Protein AF-A0A0W7TJP9-F1 (afdb_monomer_lite)

Radius of gyration: 12.45 Å; chains: 1; bounding box: 28×32×28 Å

Sequence (101 aa):
MVRFYKCSSCANTFISDEWHSYCPHCGAHGWSTDKVFFFKCSGCGRIFMGDDVDQTCPFCGGSGWKAEDFAFFRCGRCGKYFVGDGLNEKCSFCGGSGWRQ

Secondary structure (DSSP, 8-state):
-EEEEEETTT--EEEEETT--B-TTT--BEEE-S--EEEEETTT--EEEE-SS--B-TTTS-BEEE-SS-EEEEETTT--EEEE-SS--B-TTT--BEEE-

Foldseek 3Di:
DKFWWQFPPPRFIFIDDPVDQADPPPRGGTDTDPQWFWWQFPPPRWIGIDHPVDQQDPPPRGGTDTDPQKFWWQFPPPRGIDMGNVVDQQDPPPRGGTDTD

Structure (mmCIF, N/CA/C/O backbone):
data_AF-A0A0W7TJP9-F1
#
_entry.id   AF-A0A0W7TJP9-F1
#
loop_
_atom_site.group_PDB
_atom_site.id
_atom_site.type_symbol
_atom_site.label_atom_id
_atom_site.label_alt_id
_atom_site.label_comp_id
_atom_site.label_asym_id
_atom_site.label_entity_id
_atom_site.label_seq_id
_atom_site.pdbx_PDB_ins_code
_atom_site.Cartn_x
_atom_site.Cartn_y
_atom_site.Cartn_z
_atom_site.occupancy
_atom_site.B_iso_or_equiv
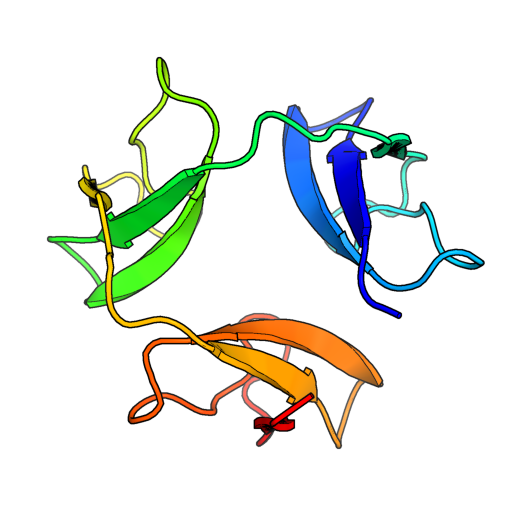_atom_site.auth_seq_id
_atom_site.auth_comp_id
_atom_site.auth_asym_id
_atom_site.auth_atom_id
_atom_site.pdbx_PDB_model_num
ATOM 1 N N . MET A 1 1 ? 0.649 -16.228 4.970 1.00 71.19 1 MET A N 1
ATOM 2 C CA . MET A 1 1 ? 1.521 -15.250 5.652 1.00 71.19 1 MET A CA 1
ATOM 3 C C . MET A 1 1 ? 1.729 -14.079 4.708 1.00 71.19 1 MET A C 1
ATOM 5 O O . MET A 1 1 ? 1.999 -14.329 3.538 1.00 71.19 1 MET A O 1
ATOM 9 N N . VAL A 1 2 ? 1.524 -12.841 5.164 1.00 84.88 2 VAL A N 1
ATOM 10 C CA . VAL A 1 2 ? 1.754 -11.657 4.321 1.00 84.88 2 VAL A CA 1
ATOM 11 C C . VAL A 1 2 ? 3.247 -11.351 4.219 1.00 84.88 2 VAL A C 1
ATOM 13 O O . VAL A 1 2 ? 3.997 -11.585 5.165 1.00 84.88 2 VAL A O 1
ATOM 16 N N . ARG A 1 3 ? 3.671 -10.843 3.064 1.00 90.50 3 ARG A N 1
ATOM 17 C CA . ARG A 1 3 ? 5.029 -10.376 2.782 1.00 90.50 3 ARG A CA 1
ATOM 18 C C . ARG A 1 3 ? 4.987 -9.016 2.106 1.00 90.50 3 ARG A C 1
ATOM 20 O O . ARG A 1 3 ? 3.977 -8.638 1.507 1.00 90.50 3 ARG A O 1
ATOM 27 N N . PHE A 1 4 ? 6.104 -8.303 2.175 1.00 91.75 4 PHE A N 1
ATOM 28 C CA . PHE A 1 4 ? 6.248 -7.000 1.546 1.00 91.75 4 PHE A CA 1
ATOM 29 C C . PHE A 1 4 ? 7.257 -7.034 0.411 1.00 91.75 4 PHE A C 1
ATOM 31 O O . PHE A 1 4 ? 8.276 -7.723 0.465 1.00 91.75 4 PHE A O 1
ATOM 38 N N . TYR A 1 5 ? 6.959 -6.252 -0.618 1.00 92.06 5 TYR A N 1
ATOM 39 C CA . TYR A 1 5 ? 7.719 -6.217 -1.852 1.00 92.06 5 TYR A CA 1
ATOM 40 C C . TYR A 1 5 ? 7.920 -4.775 -2.308 1.00 92.06 5 TYR A C 1
ATOM 42 O O . TYR A 1 5 ? 7.012 -3.951 -2.197 1.00 92.06 5 TYR A O 1
ATOM 50 N N . LYS A 1 6 ? 9.088 -4.472 -2.877 1.00 90.94 6 LYS A N 1
ATOM 51 C CA . LYS A 1 6 ? 9.343 -3.223 -3.609 1.00 90.94 6 LYS A CA 1
ATOM 52 C C . LYS A 1 6 ? 9.229 -3.511 -5.103 1.00 90.94 6 LYS A C 1
ATOM 54 O O . LYS A 1 6 ? 9.912 -4.398 -5.617 1.00 90.94 6 LYS A O 1
ATOM 59 N N . CYS A 1 7 ? 8.353 -2.796 -5.805 1.00 91.12 7 CYS A N 1
ATOM 60 C CA . CYS A 1 7 ? 8.176 -2.973 -7.244 1.00 91.12 7 CYS A CA 1
ATOM 61 C C . CYS A 1 7 ? 9.418 -2.511 -8.020 1.00 91.12 7 CYS A C 1
ATOM 63 O O . CYS A 1 7 ? 9.908 -1.407 -7.793 1.00 91.12 7 CYS A O 1
ATOM 65 N N . SER A 1 8 ? 9.877 -3.314 -8.984 1.00 90.50 8 SER A N 1
ATOM 66 C CA . SER A 1 8 ? 11.022 -2.975 -9.841 1.00 90.50 8 SER A CA 1
ATOM 67 C C . SER A 1 8 ? 10.758 -1.831 -10.823 1.00 90.50 8 SER A C 1
ATOM 69 O O . SER A 1 8 ? 11.698 -1.177 -11.260 1.00 90.50 8 SER A O 1
ATOM 71 N N . SER A 1 9 ? 9.492 -1.597 -11.180 1.00 92.06 9 SER A N 1
ATOM 72 C CA . SER A 1 9 ? 9.115 -0.651 -12.234 1.00 92.06 9 SER A CA 1
ATOM 73 C C . SER A 1 9 ? 8.635 0.692 -11.687 1.00 92.06 9 SER A C 1
ATOM 75 O O . SER A 1 9 ? 9.069 1.729 -12.173 1.00 92.06 9 SER A O 1
ATOM 77 N N . CYS A 1 10 ? 7.765 0.694 -10.671 1.00 87.56 10 CYS A N 1
ATOM 78 C CA . CYS A 1 10 ? 7.203 1.930 -10.113 1.00 87.56 10 CYS A CA 1
ATOM 79 C C . CYS A 1 10 ? 7.748 2.290 -8.729 1.00 87.56 10 CYS A C 1
ATOM 81 O O . CYS A 1 10 ? 7.266 3.244 -8.130 1.00 87.56 10 CYS A O 1
ATOM 83 N N . ALA A 1 11 ? 8.691 1.506 -8.192 1.00 85.88 11 ALA A N 1
ATOM 84 C CA . ALA A 1 11 ? 9.267 1.683 -6.858 1.00 85.88 11 ALA A CA 1
ATOM 85 C C . ALA A 1 11 ? 8.250 1.716 -5.695 1.00 85.88 11 ALA A C 1
ATOM 87 O O . ALA A 1 11 ? 8.638 1.935 -4.552 1.00 85.88 11 ALA A O 1
ATOM 88 N N . ASN A 1 12 ? 6.966 1.434 -5.926 1.00 85.00 12 ASN A N 1
ATOM 89 C CA . ASN A 1 12 ? 5.994 1.351 -4.843 1.00 85.00 12 ASN A CA 1
ATOM 90 C C . ASN A 1 12 ? 6.250 0.115 -3.983 1.00 85.00 12 ASN A C 1
ATOM 92 O O . ASN A 1 12 ? 6.468 -0.989 -4.497 1.00 85.00 12 ASN A O 1
ATOM 96 N N . THR A 1 13 ? 6.173 0.307 -2.671 1.00 89.88 13 THR A N 1
ATOM 97 C CA . THR A 1 13 ? 6.133 -0.787 -1.705 1.00 89.88 13 THR A CA 1
ATOM 98 C C . THR A 1 13 ? 4.704 -1.312 -1.617 1.00 89.88 13 THR A C 1
ATOM 100 O O . THR A 1 13 ? 3.753 -0.538 -1.499 1.00 89.88 13 THR A O 1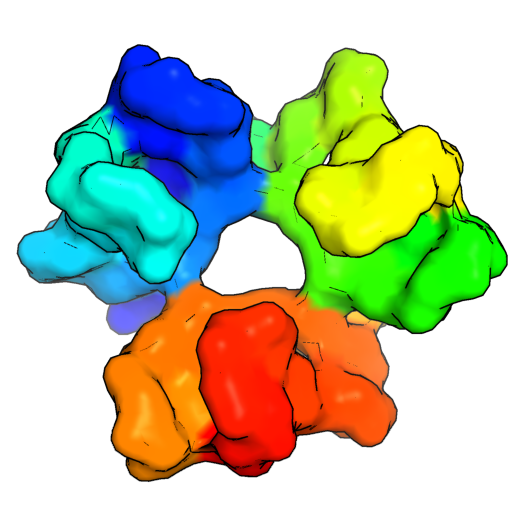
ATOM 103 N N . PHE A 1 14 ? 4.534 -2.627 -1.690 1.00 89.44 14 PHE A N 1
ATOM 104 C CA . PHE A 1 14 ? 3.226 -3.268 -1.632 1.00 89.44 14 PHE A CA 1
ATOM 105 C C . PHE A 1 14 ? 3.258 -4.545 -0.798 1.00 89.44 14 PHE A C 1
ATOM 107 O O . PHE A 1 14 ? 4.304 -5.160 -0.597 1.00 89.44 14 PHE A O 1
ATOM 114 N N . ILE A 1 15 ? 2.079 -4.938 -0.325 1.00 90.44 15 ILE A N 1
ATOM 115 C CA . ILE A 1 15 ? 1.852 -6.157 0.442 1.00 90.44 15 ILE A CA 1
ATOM 116 C C . ILE A 1 15 ? 1.237 -7.224 -0.462 1.00 90.44 15 ILE A C 1
ATOM 118 O O . ILE A 1 15 ? 0.379 -6.921 -1.295 1.00 90.44 15 ILE A O 1
ATOM 122 N N . SER A 1 16 ? 1.673 -8.467 -0.297 1.00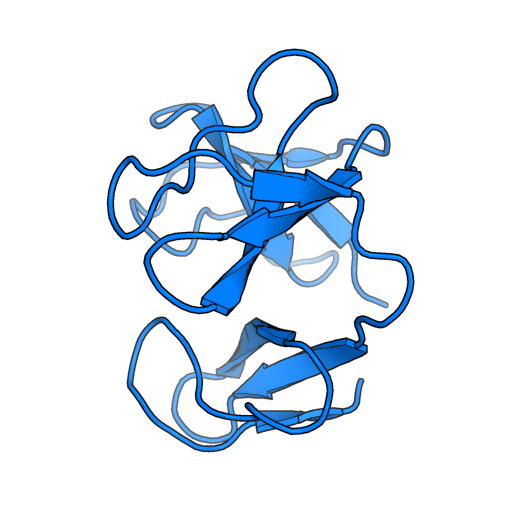 89.94 16 SER A N 1
ATOM 123 C CA . SER A 1 16 ? 1.105 -9.626 -0.984 1.00 89.94 16 SER A CA 1
ATOM 124 C C . SER A 1 16 ? 1.332 -10.907 -0.177 1.00 89.94 16 SER A C 1
ATOM 126 O O . SER A 1 16 ? 1.819 -10.859 0.954 1.00 89.94 16 SER A O 1
ATOM 128 N N . ASP A 1 17 ? 0.968 -12.053 -0.739 1.00 87.56 17 ASP A N 1
ATOM 129 C CA . ASP A 1 17 ? 1.379 -13.361 -0.230 1.00 87.56 17 ASP A CA 1
ATOM 130 C C . ASP A 1 17 ? 2.720 -13.810 -0.840 1.00 87.56 17 ASP A C 1
ATOM 132 O O . ASP A 1 17 ? 3.262 -13.171 -1.742 1.00 87.56 17 ASP A O 1
ATOM 136 N N . GLU A 1 18 ? 3.265 -14.912 -0.324 1.00 81.31 18 GLU A N 1
ATOM 137 C CA . GLU A 1 18 ? 4.566 -15.451 -0.739 1.00 81.31 18 GLU A CA 1
ATOM 138 C C . GLU A 1 18 ? 4.620 -15.956 -2.191 1.00 81.31 18 GLU A C 1
ATOM 140 O O . GLU A 1 18 ? 5.711 -16.090 -2.742 1.00 81.31 18 GLU A O 1
ATOM 145 N N . TRP A 1 19 ? 3.465 -16.209 -2.810 1.00 81.00 19 TRP A N 1
ATOM 146 C CA . TRP A 1 19 ? 3.345 -16.765 -4.159 1.00 81.00 19 TRP A CA 1
ATOM 147 C C . TRP A 1 19 ? 3.137 -15.674 -5.218 1.00 81.00 19 TRP A C 1
ATOM 149 O O . TRP A 1 19 ? 3.435 -15.887 -6.392 1.00 81.00 19 TRP A O 1
ATOM 159 N N . HIS A 1 20 ? 2.665 -14.491 -4.817 1.00 82.81 20 HIS A N 1
ATOM 160 C CA . HIS A 1 20 ? 2.297 -13.405 -5.721 1.00 82.81 20 HIS A CA 1
ATOM 161 C C . HIS A 1 20 ? 3.150 -12.151 -5.496 1.00 82.81 20 HIS A C 1
ATOM 163 O O . HIS A 1 20 ? 2.673 -11.129 -5.004 1.00 82.81 20 HIS A O 1
ATOM 169 N N . SER A 1 21 ? 4.401 -12.177 -5.951 1.00 87.81 21 SER A N 1
ATOM 170 C CA . SER A 1 21 ? 5.327 -11.033 -5.923 1.00 87.81 21 SER A CA 1
ATOM 171 C C . SER A 1 21 ? 5.063 -9.979 -7.014 1.00 87.81 21 SER A C 1
ATOM 173 O O . SER A 1 21 ? 5.919 -9.138 -7.275 1.00 87.81 21 SER A O 1
ATOM 175 N N . TYR A 1 22 ? 3.905 -9.984 -7.679 1.00 90.69 22 TYR A N 1
ATOM 176 C CA . TYR A 1 22 ? 3.589 -9.031 -8.749 1.00 90.69 22 TYR A CA 1
ATOM 177 C C . TYR A 1 22 ? 2.893 -7.782 -8.208 1.00 90.69 22 TYR A C 1
ATOM 179 O O . TYR A 1 22 ? 1.918 -7.858 -7.459 1.00 90.69 22 TYR A O 1
ATOM 187 N N . CYS A 1 23 ? 3.377 -6.612 -8.621 1.00 89.94 23 CYS A N 1
ATOM 188 C CA . CYS A 1 23 ? 2.879 -5.331 -8.152 1.00 89.94 23 CYS A CA 1
ATOM 189 C C . CYS A 1 23 ? 1.400 -5.152 -8.523 1.00 89.94 23 CYS A C 1
ATOM 191 O O . CYS A 1 23 ? 1.052 -5.181 -9.707 1.00 89.94 23 CYS A O 1
ATOM 193 N N . PRO A 1 24 ? 0.512 -4.871 -7.554 1.00 86.25 24 PRO A N 1
ATOM 194 C CA . PRO A 1 24 ? -0.913 -4.737 -7.819 1.00 86.25 24 PRO A CA 1
ATOM 195 C C . PRO A 1 24 ? -1.278 -3.494 -8.641 1.00 86.25 24 PRO A C 1
ATOM 197 O O . PRO A 1 24 ? -2.425 -3.433 -9.085 1.00 86.25 24 PRO A O 1
ATOM 200 N N . HIS A 1 25 ? -0.348 -2.545 -8.816 1.00 83.38 25 HIS A N 1
ATOM 201 C CA . HIS A 1 25 ? -0.539 -1.304 -9.571 1.00 83.38 25 HIS A CA 1
ATOM 202 C C . HIS A 1 25 ? -0.146 -1.424 -11.047 1.00 83.38 25 HIS A C 1
ATOM 204 O O . HIS A 1 25 ? -0.888 -0.953 -11.900 1.00 83.38 25 HIS A O 1
ATOM 210 N N . CYS A 1 26 ? 1.007 -2.028 -11.352 1.00 89.19 26 CYS A N 1
ATOM 211 C CA . CYS A 1 26 ? 1.545 -2.081 -12.719 1.00 89.19 26 CYS A CA 1
ATOM 212 C C . CYS A 1 26 ? 1.827 -3.499 -13.238 1.00 89.19 26 CYS A C 1
ATOM 214 O O . CYS A 1 26 ? 2.234 -3.652 -14.383 1.00 89.19 26 CYS A O 1
ATOM 216 N N . GLY A 1 27 ? 1.650 -4.537 -12.416 1.00 89.56 27 GLY A N 1
ATOM 217 C CA . GLY A 1 27 ? 1.892 -5.931 -12.797 1.00 89.56 27 GLY A CA 1
ATOM 218 C C . GLY A 1 27 ? 3.366 -6.341 -12.876 1.00 89.56 27 GLY A C 1
ATOM 219 O O . GLY A 1 27 ? 3.646 -7.517 -13.077 1.00 89.56 27 GLY A O 1
ATOM 220 N N . ALA A 1 28 ? 4.318 -5.420 -12.690 1.00 93.44 28 ALA A N 1
ATOM 221 C CA . ALA A 1 28 ? 5.742 -5.751 -12.685 1.00 93.44 28 ALA A CA 1
ATOM 222 C C . ALA A 1 28 ? 6.141 -6.572 -11.447 1.00 93.44 28 ALA A C 1
ATOM 224 O O . ALA A 1 28 ? 5.531 -6.453 -10.383 1.00 93.44 28 ALA A O 1
ATOM 225 N N . HIS A 1 29 ? 7.200 -7.371 -11.572 1.00 92.38 29 HIS A N 1
ATOM 226 C CA . HIS A 1 29 ? 7.728 -8.169 -10.467 1.00 92.38 29 HIS A CA 1
ATOM 227 C C . HIS A 1 29 ? 8.287 -7.280 -9.341 1.00 92.38 29 HIS A C 1
ATOM 229 O O . HIS A 1 29 ? 8.907 -6.242 -9.586 1.00 92.38 29 HIS A O 1
ATOM 235 N N . GLY A 1 30 ? 8.064 -7.685 -8.097 1.00 91.81 30 GLY A N 1
ATOM 236 C CA . GLY A 1 30 ? 8.576 -7.046 -6.895 1.00 91.81 30 GLY A CA 1
ATOM 237 C C . GLY A 1 30 ? 9.591 -7.924 -6.174 1.00 91.81 30 GLY A C 1
ATOM 238 O O . GLY A 1 30 ? 9.537 -9.150 -6.225 1.00 91.81 30 GLY A O 1
ATOM 239 N N . TRP A 1 31 ? 10.524 -7.287 -5.480 1.00 91.19 31 TRP A N 1
ATOM 240 C CA . TRP A 1 31 ? 11.556 -7.962 -4.694 1.00 91.19 31 TRP A CA 1
ATOM 241 C C . TRP A 1 31 ? 11.177 -7.906 -3.219 1.00 91.19 31 TRP A C 1
ATOM 243 O O . TRP A 1 31 ? 10.732 -6.855 -2.754 1.00 91.19 31 TRP A O 1
ATOM 253 N N . SER A 1 32 ? 11.339 -9.019 -2.500 1.00 90.56 32 SER A N 1
ATOM 254 C CA . SER A 1 32 ? 11.037 -9.086 -1.064 1.00 90.56 32 SER A CA 1
ATOM 255 C C . SER A 1 32 ? 11.850 -8.042 -0.300 1.00 90.56 32 SER A C 1
ATOM 257 O O . SER A 1 32 ? 13.042 -7.878 -0.557 1.00 90.56 32 SER A O 1
ATOM 259 N N . THR A 1 33 ? 11.215 -7.351 0.641 1.00 88.69 33 THR A N 1
ATOM 260 C CA . THR A 1 33 ? 11.881 -6.383 1.516 1.00 88.69 33 THR A CA 1
ATOM 261 C C . THR A 1 33 ? 11.278 -6.430 2.910 1.00 88.69 33 THR A C 1
ATOM 263 O O . THR A 1 33 ? 10.061 -6.470 3.062 1.00 88.69 33 THR A O 1
ATOM 266 N N . ASP A 1 34 ? 12.134 -6.372 3.924 1.00 84.25 34 ASP A N 1
ATOM 267 C CA . ASP A 1 34 ? 11.716 -6.301 5.328 1.00 84.25 34 ASP A CA 1
ATOM 268 C C . ASP A 1 34 ? 11.758 -4.861 5.862 1.00 84.25 34 ASP A C 1
ATOM 270 O O . ASP A 1 34 ? 11.272 -4.566 6.951 1.00 84.25 34 ASP A O 1
ATOM 274 N N . LYS A 1 35 ? 12.323 -3.929 5.083 1.00 83.31 35 LYS A N 1
ATOM 275 C CA . LYS A 1 35 ? 12.391 -2.504 5.425 1.00 83.31 35 LYS A CA 1
ATOM 276 C C . LYS A 1 35 ? 11.140 -1.793 4.931 1.00 83.31 35 LYS A C 1
ATOM 278 O O . LYS A 1 35 ? 11.172 -1.118 3.902 1.00 83.31 35 LYS A O 1
ATOM 283 N N . VAL A 1 36 ? 10.042 -1.981 5.653 1.00 87.50 36 VAL A N 1
ATOM 284 C CA . VAL A 1 36 ? 8.768 -1.318 5.368 1.00 87.50 36 VAL A CA 1
ATOM 285 C C . VAL A 1 36 ? 8.290 -0.570 6.592 1.00 87.50 36 VAL A C 1
ATOM 287 O O . VAL A 1 36 ? 8.198 -1.129 7.681 1.00 87.50 36 VAL A O 1
ATOM 290 N N . PHE A 1 37 ? 7.962 0.698 6.381 1.00 89.81 37 PHE A N 1
ATOM 291 C CA . PHE A 1 37 ? 7.318 1.539 7.373 1.00 89.81 37 PHE A CA 1
ATOM 292 C C . PHE A 1 37 ? 5.894 1.845 6.929 1.00 89.81 37 PHE A C 1
ATOM 294 O O . PHE A 1 37 ? 5.585 1.902 5.734 1.00 89.81 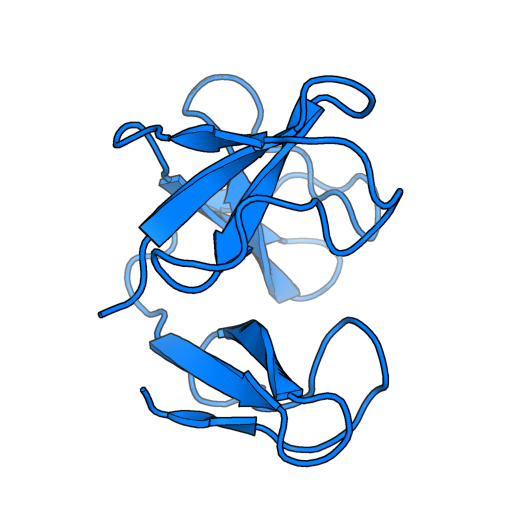37 PHE A O 1
ATOM 301 N N . PHE A 1 38 ? 5.027 2.039 7.913 1.00 91.00 38 PHE A N 1
ATOM 302 C CA . PHE A 1 38 ? 3.633 2.390 7.703 1.00 91.00 38 PHE A CA 1
ATOM 303 C C . PHE A 1 38 ? 3.434 3.843 8.085 1.00 91.00 38 PHE A C 1
ATOM 305 O O . PHE A 1 38 ? 3.892 4.285 9.138 1.00 91.00 38 PHE A O 1
ATOM 312 N N . PHE A 1 39 ? 2.745 4.580 7.225 1.00 92.06 39 PHE A N 1
ATOM 313 C CA . PHE A 1 39 ? 2.515 6.002 7.401 1.00 92.06 39 PHE A CA 1
ATOM 314 C C . PHE A 1 39 ? 1.038 6.320 7.252 1.00 92.06 39 PHE A C 1
ATOM 316 O O . PHE A 1 39 ? 0.371 5.776 6.374 1.00 92.06 39 PHE A O 1
ATOM 323 N N . LYS A 1 40 ? 0.529 7.236 8.073 1.00 91.06 40 LYS A N 1
ATOM 324 C CA . LYS A 1 40 ? -0.801 7.822 7.915 1.00 91.06 40 LYS A CA 1
ATOM 325 C C . LYS A 1 40 ? -0.662 9.165 7.216 1.00 91.06 40 LYS A C 1
ATOM 327 O O . LYS A 1 40 ? 0.086 10.025 7.666 1.00 91.06 40 LYS A O 1
ATOM 332 N N . CYS A 1 41 ? -1.348 9.334 6.090 1.00 91.25 41 CYS A N 1
ATOM 333 C CA . CYS A 1 41 ? -1.294 10.567 5.311 1.00 91.25 41 CYS A CA 1
ATOM 334 C C . CYS A 1 41 ? -2.105 11.689 5.970 1.00 91.25 41 CYS A C 1
ATOM 336 O O . CYS A 1 41 ? -3.289 11.500 6.250 1.00 91.25 41 CYS A O 1
ATOM 338 N N . SER A 1 42 ? -1.524 12.886 6.091 1.00 90.06 42 SER A N 1
ATOM 339 C CA . SER A 1 42 ? -2.217 14.080 6.600 1.00 90.06 42 SER A CA 1
ATOM 340 C C . SER A 1 42 ? -3.329 14.577 5.683 1.00 90.06 42 SER A C 1
ATOM 342 O O . SER A 1 42 ? -4.317 15.128 6.154 1.00 90.06 42 SER A O 1
ATOM 344 N N . GLY A 1 43 ? -3.163 14.406 4.369 1.00 89.06 43 GLY A N 1
ATOM 345 C CA . GLY A 1 43 ? -4.090 14.945 3.373 1.00 89.06 43 GLY A CA 1
ATOM 346 C C . GLY A 1 43 ? -5.330 14.080 3.167 1.00 89.06 43 GLY A C 1
ATOM 347 O O . GLY A 1 43 ? -6.440 14.596 3.105 1.00 89.06 43 GLY A O 1
ATOM 348 N N . CYS A 1 44 ? -5.153 12.759 3.059 1.00 88.38 44 CYS A N 1
ATOM 349 C CA . CYS A 1 44 ? -6.258 11.835 2.772 1.00 88.38 44 CYS A CA 1
ATOM 350 C C . CYS A 1 44 ? -6.589 10.861 3.912 1.00 88.38 44 CYS A C 1
ATOM 352 O O . CYS A 1 44 ? -7.508 10.058 3.768 1.00 88.38 44 CYS A O 1
ATOM 354 N N . GLY A 1 45 ? -5.834 10.879 5.016 1.00 87.19 45 GLY A N 1
ATOM 355 C CA . GLY A 1 45 ? -6.055 10.024 6.189 1.00 87.19 45 GLY A CA 1
ATOM 356 C C . GLY A 1 45 ? -5.709 8.543 6.002 1.00 87.19 45 GLY A C 1
ATOM 357 O O . GLY A 1 45 ? -5.795 7.778 6.959 1.00 87.19 45 GLY A O 1
ATOM 358 N N . ARG A 1 46 ? -5.322 8.115 4.795 1.00 87.38 46 ARG A N 1
ATOM 359 C CA . ARG A 1 46 ? -5.039 6.706 4.485 1.00 87.38 46 ARG A CA 1
ATOM 360 C C . ARG A 1 46 ? -3.717 6.242 5.079 1.00 87.38 46 ARG A C 1
ATOM 362 O O . ARG A 1 46 ? -2.750 7.004 5.098 1.00 87.38 46 ARG A O 1
ATOM 369 N N . ILE A 1 47 ? -3.675 4.964 5.456 1.00 90.31 47 ILE A N 1
ATOM 370 C CA . ILE A 1 47 ? -2.420 4.270 5.738 1.00 90.31 47 ILE A CA 1
ATOM 371 C C . ILE A 1 47 ? -1.786 3.835 4.417 1.00 90.31 47 ILE A C 1
ATOM 373 O O . ILE A 1 47 ? -2.464 3.313 3.529 1.00 90.31 47 ILE A O 1
ATOM 377 N N . PHE A 1 48 ? -0.487 4.055 4.277 1.00 88.19 48 PHE A N 1
ATOM 378 C CA . PHE A 1 48 ? 0.298 3.608 3.137 1.00 88.19 48 PHE A CA 1
ATOM 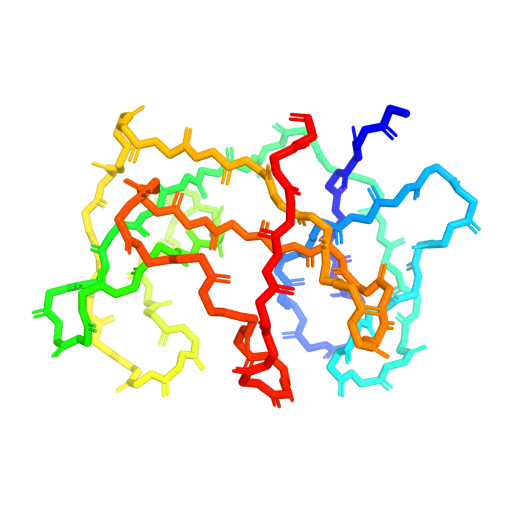379 C C . PHE A 1 48 ? 1.653 3.069 3.595 1.00 88.19 48 PHE A C 1
ATOM 381 O O . PHE A 1 48 ? 2.102 3.333 4.709 1.00 88.19 48 PHE A O 1
ATOM 388 N N . MET A 1 49 ? 2.275 2.272 2.732 1.00 89.62 49 MET A N 1
ATOM 389 C CA . MET A 1 49 ? 3.608 1.722 2.957 1.00 89.62 49 MET A CA 1
ATOM 390 C C . MET A 1 49 ? 4.642 2.597 2.262 1.00 89.62 49 MET A C 1
ATOM 392 O O . MET A 1 49 ? 4.429 3.007 1.121 1.00 89.62 49 MET A O 1
ATOM 396 N N . GLY A 1 50 ? 5.767 2.816 2.927 1.00 85.81 50 GLY A N 1
ATOM 397 C CA . GLY A 1 50 ? 6.911 3.540 2.388 1.00 85.81 50 GLY A CA 1
ATOM 398 C C . GLY A 1 50 ? 8.223 3.009 2.954 1.00 85.81 50 GLY A C 1
ATOM 399 O O . GLY A 1 50 ? 8.249 2.036 3.716 1.00 85.81 50 GLY A O 1
ATOM 400 N N . ASP A 1 51 ? 9.314 3.651 2.560 1.00 80.81 51 ASP A N 1
ATOM 401 C CA . ASP A 1 51 ? 10.603 3.527 3.237 1.00 80.81 51 ASP A CA 1
ATOM 402 C C . ASP A 1 51 ? 10.801 4.710 4.205 1.00 80.81 51 ASP A C 1
ATOM 404 O O . ASP A 1 51 ? 9.964 5.604 4.284 1.00 80.81 51 ASP A O 1
ATOM 408 N N . ASP A 1 52 ? 11.860 4.688 5.020 1.00 74.38 52 ASP A N 1
ATOM 409 C CA . ASP A 1 52 ? 12.078 5.730 6.044 1.00 74.38 52 ASP A CA 1
ATOM 410 C C . ASP A 1 52 ? 12.410 7.105 5.434 1.00 74.38 52 ASP A C 1
ATOM 412 O O . ASP A 1 52 ? 12.323 8.128 6.113 1.00 74.38 52 ASP A O 1
ATOM 416 N N . VAL A 1 53 ? 12.805 7.121 4.156 1.00 75.88 53 VAL A N 1
ATOM 417 C CA . VAL A 1 53 ? 13.241 8.318 3.432 1.00 75.88 53 VAL A CA 1
ATOM 418 C C . VAL A 1 53 ? 12.052 8.995 2.752 1.00 75.88 53 VAL A C 1
ATOM 420 O O . VAL A 1 53 ? 11.929 10.216 2.826 1.00 75.88 53 VAL A O 1
ATOM 423 N N . ASP A 1 54 ? 11.167 8.221 2.121 1.00 74.44 54 ASP A N 1
ATOM 424 C CA . ASP A 1 54 ? 10.009 8.739 1.398 1.00 74.44 54 ASP A CA 1
ATOM 425 C C . ASP A 1 54 ? 8.695 8.537 2.166 1.00 74.44 54 ASP A C 1
ATOM 427 O O . ASP A 1 54 ? 8.069 7.474 2.154 1.00 74.44 54 ASP A O 1
ATOM 431 N N . GLN A 1 55 ? 8.255 9.622 2.805 1.00 85.94 55 GLN A N 1
ATOM 432 C CA . GLN A 1 55 ? 6.984 9.714 3.530 1.00 85.94 55 GLN A CA 1
ATOM 433 C C . GLN A 1 55 ? 5.875 10.331 2.664 1.00 85.94 55 GLN A C 1
ATOM 435 O O . GLN A 1 55 ? 4.883 10.847 3.186 1.00 85.94 55 GLN A O 1
ATOM 440 N N . THR A 1 56 ? 6.038 10.328 1.340 1.00 87.12 56 THR A N 1
ATOM 441 C CA . THR A 1 56 ? 5.058 10.889 0.410 1.00 87.12 56 THR A CA 1
ATOM 442 C 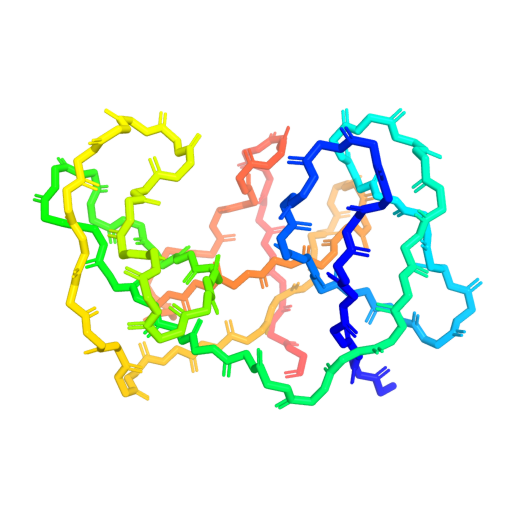C . THR A 1 56 ? 3.941 9.888 0.152 1.00 87.12 56 THR A C 1
ATOM 444 O O . THR A 1 56 ? 4.161 8.743 -0.236 1.00 87.12 56 THR A O 1
ATOM 447 N N . CYS A 1 57 ? 2.698 10.318 0.342 1.00 87.19 57 CYS A N 1
ATOM 448 C CA . CYS A 1 57 ? 1.539 9.476 0.115 1.00 87.19 57 CYS A CA 1
ATOM 449 C C . CYS A 1 57 ? 1.364 9.195 -1.386 1.00 87.19 57 CYS A C 1
ATOM 451 O O . CYS A 1 57 ? 1.086 10.128 -2.146 1.00 87.19 57 CYS A O 1
ATOM 453 N N . PRO A 1 58 ? 1.379 7.924 -1.826 1.00 82.56 58 PRO A N 1
ATOM 454 C CA . PRO A 1 58 ? 1.267 7.575 -3.243 1.00 82.56 58 PRO A CA 1
ATOM 455 C C . PRO A 1 58 ? -0.134 7.832 -3.823 1.00 82.56 58 PRO A C 1
ATOM 457 O O . PRO A 1 58 ? -0.339 7.720 -5.027 1.00 82.56 58 PRO A O 1
ATOM 460 N N . PHE A 1 59 ? -1.120 8.153 -2.977 1.00 82.75 59 PHE A N 1
ATOM 461 C CA . PHE A 1 59 ? -2.505 8.371 -3.398 1.00 82.75 59 PHE A CA 1
ATOM 462 C C . PHE A 1 59 ? -2.842 9.837 -3.669 1.00 82.75 59 PHE A C 1
ATOM 464 O O . PHE A 1 59 ? -3.709 10.109 -4.493 1.00 82.75 59 PHE A O 1
ATOM 471 N N . CYS A 1 60 ? -2.224 10.770 -2.943 1.00 88.06 60 CYS A N 1
ATOM 472 C CA . CYS A 1 60 ? -2.551 12.194 -3.045 1.00 88.06 60 CYS A CA 1
ATOM 473 C C . CYS A 1 60 ? -1.330 13.124 -3.020 1.00 88.06 60 CYS A C 1
ATOM 475 O O . CYS A 1 60 ? -1.510 14.335 -3.057 1.00 88.06 60 CYS A O 1
ATOM 477 N N . GLY A 1 61 ? -0.110 12.589 -2.901 1.00 87.31 61 GLY A N 1
ATOM 478 C CA . GLY A 1 61 ? 1.133 13.367 -2.859 1.00 87.31 61 GLY A CA 1
ATOM 479 C C . GLY A 1 61 ? 1.397 14.120 -1.551 1.00 87.31 61 GLY A C 1
ATOM 480 O O . GLY A 1 61 ? 2.403 14.808 -1.440 1.00 87.31 61 GLY A O 1
ATOM 481 N N . GLY A 1 62 ? 0.513 14.017 -0.554 1.00 90.06 62 GLY A N 1
ATOM 482 C CA . GLY A 1 62 ? 0.711 14.659 0.750 1.00 90.06 62 GLY A CA 1
ATOM 483 C C . GLY A 1 62 ? 1.696 13.891 1.631 1.00 90.06 62 GLY A C 1
ATOM 484 O O . GLY A 1 62 ? 1.861 12.687 1.467 1.00 90.06 62 GLY A O 1
ATOM 485 N N . SER A 1 63 ? 2.303 14.554 2.610 1.00 90.12 63 SER A N 1
ATOM 486 C CA . SER A 1 63 ? 3.173 13.896 3.592 1.00 90.12 63 SER A CA 1
ATOM 487 C C . SER A 1 63 ? 2.382 12.984 4.539 1.00 90.12 63 SER A C 1
ATOM 489 O O . SER A 1 63 ? 1.201 13.222 4.819 1.00 90.12 63 SER A O 1
ATOM 491 N N . GLY A 1 64 ? 3.029 11.932 5.030 1.00 90.44 64 GLY A N 1
ATOM 492 C CA . GLY A 1 64 ? 2.524 11.083 6.102 1.00 90.44 64 GLY A CA 1
ATOM 493 C C . GLY A 1 64 ? 3.439 11.078 7.319 1.00 90.44 64 GLY A C 1
ATOM 494 O O . GLY A 1 64 ? 4.601 11.449 7.232 1.00 90.44 64 GLY A O 1
ATOM 495 N N . TRP A 1 65 ? 2.904 10.649 8.456 1.00 90.19 65 TRP A N 1
ATOM 496 C CA . TRP A 1 65 ? 3.661 10.397 9.684 1.00 90.19 65 TRP A CA 1
ATOM 497 C C . TRP A 1 65 ? 3.607 8.909 10.026 1.00 90.19 65 TRP A C 1
ATOM 499 O O . TRP A 1 65 ? 2.670 8.223 9.614 1.00 90.19 65 TRP A O 1
ATOM 509 N N . LYS A 1 66 ? 4.597 8.397 10.768 1.00 90.44 66 LYS A N 1
ATOM 510 C CA . LYS A 1 66 ? 4.650 6.975 11.146 1.00 90.44 66 LYS A CA 1
ATOM 511 C C . LYS A 1 66 ? 3.373 6.571 11.886 1.00 90.44 66 LYS A C 1
ATOM 513 O O . LYS A 1 66 ? 2.973 7.223 12.846 1.00 90.44 66 LYS A O 1
ATOM 518 N N . ALA A 1 67 ? 2.732 5.515 11.405 1.00 89.19 67 ALA A N 1
ATOM 519 C CA . ALA A 1 67 ? 1.530 4.951 11.990 1.00 89.19 67 ALA A CA 1
ATOM 520 C C . ALA A 1 67 ? 1.899 3.724 12.823 1.00 89.19 67 ALA A C 1
ATOM 522 O O . ALA A 1 67 ? 2.542 2.806 12.316 1.00 89.19 67 ALA A O 1
ATOM 523 N N . GLU A 1 68 ? 1.466 3.707 14.080 1.00 84.44 68 GLU A N 1
ATOM 524 C CA . GLU A 1 68 ? 1.608 2.548 14.970 1.00 84.44 68 GLU A CA 1
ATOM 525 C C . GLU A 1 68 ? 0.340 1.680 14.955 1.00 84.44 68 GLU A C 1
ATOM 527 O O . GLU A 1 68 ? 0.422 0.457 15.008 1.00 84.44 68 GLU A O 1
ATOM 532 N N . ASP A 1 69 ? -0.827 2.302 14.758 1.00 85.44 69 ASP A N 1
ATOM 533 C CA . ASP A 1 69 ? -2.116 1.622 14.635 1.00 85.44 69 ASP A CA 1
ATOM 534 C C . ASP A 1 69 ? -2.468 1.340 13.169 1.00 85.44 69 ASP A C 1
ATOM 536 O O . ASP A 1 69 ? -3.078 2.155 12.468 1.00 85.44 69 ASP A O 1
ATOM 540 N N . PHE A 1 70 ? -2.089 0.156 12.695 1.00 88.56 70 PHE A N 1
ATOM 541 C CA . PHE A 1 70 ? -2.473 -0.349 11.381 1.00 88.56 70 PHE A CA 1
ATOM 542 C C . PHE A 1 70 ? -2.804 -1.841 11.432 1.00 88.56 70 PHE A C 1
ATOM 544 O O . PHE A 1 70 ? -2.384 -2.578 12.321 1.00 88.56 70 PHE A O 1
ATOM 551 N N . ALA A 1 71 ? -3.563 -2.298 10.442 1.00 89.19 71 ALA A N 1
ATOM 552 C CA . ALA A 1 71 ? -3.869 -3.704 10.242 1.00 89.19 71 ALA A CA 1
ATOM 553 C C . ALA A 1 71 ? -3.807 -4.068 8.757 1.00 89.19 71 ALA A C 1
ATOM 555 O O . ALA A 1 71 ? -3.979 -3.226 7.867 1.00 89.19 71 ALA A O 1
ATOM 556 N N . PHE A 1 72 ? -3.571 -5.351 8.502 1.00 89.00 72 PHE A N 1
ATOM 557 C CA . PHE A 1 72 ? -3.572 -5.919 7.164 1.00 89.00 72 PHE A CA 1
ATOM 558 C C . PHE A 1 72 ? -4.943 -6.481 6.835 1.00 89.00 72 PHE A C 1
ATOM 560 O O . PHE A 1 72 ? -5.592 -7.114 7.666 1.00 89.00 72 PHE A O 1
ATOM 567 N N . PHE A 1 73 ? -5.370 -6.260 5.599 1.00 90.75 73 PHE A N 1
ATOM 568 C CA . PHE A 1 73 ? -6.660 -6.704 5.109 1.00 90.75 73 PHE A CA 1
ATOM 569 C C . PHE A 1 73 ? -6.504 -7.398 3.769 1.00 90.75 73 PHE A C 1
ATOM 571 O O . PHE A 1 73 ? -5.670 -7.018 2.945 1.00 90.75 73 PHE A O 1
ATOM 578 N N . ARG A 1 74 ? -7.369 -8.376 3.514 1.00 91.12 74 ARG A N 1
ATOM 579 C CA . ARG A 1 74 ? -7.568 -8.957 2.189 1.00 91.12 74 ARG A CA 1
ATOM 580 C C . ARG A 1 74 ? -8.924 -8.527 1.659 1.00 91.12 74 ARG A C 1
ATOM 582 O O . ARG A 1 74 ? -9.946 -8.743 2.307 1.00 91.12 74 ARG A O 1
ATOM 589 N N . CYS A 1 75 ? -8.950 -7.911 0.483 1.00 91.25 75 CYS A N 1
ATOM 590 C CA . CYS A 1 75 ? -10.198 -7.467 -0.126 1.00 91.25 75 CYS A CA 1
ATOM 591 C C . CYS A 1 75 ? -11.048 -8.665 -0.560 1.00 91.25 75 CYS A C 1
ATOM 593 O O . CYS A 1 75 ? -10.591 -9.483 -1.356 1.00 91.25 75 CYS A O 1
ATOM 595 N N . GLY A 1 76 ? -12.307 -8.726 -0.121 1.00 89.50 76 GLY A N 1
ATOM 596 C CA . GLY A 1 76 ? -13.233 -9.788 -0.530 1.00 89.50 76 GLY A CA 1
ATOM 597 C C . GLY A 1 76 ? -13.649 -9.717 -2.004 1.00 89.50 76 GLY A C 1
ATOM 598 O O . GLY A 1 76 ? -14.087 -10.713 -2.564 1.00 89.50 76 GLY A O 1
ATOM 599 N N . ARG A 1 77 ? -13.498 -8.549 -2.647 1.00 91.50 77 ARG A N 1
ATOM 600 C CA . ARG A 1 77 ? -13.907 -8.332 -4.043 1.00 91.50 77 ARG A CA 1
ATOM 601 C C . ARG A 1 77 ? -12.811 -8.664 -5.052 1.00 91.50 77 ARG A C 1
ATOM 603 O O . ARG A 1 77 ? -13.087 -9.317 -6.048 1.00 91.50 77 ARG A O 1
ATOM 610 N N . CYS A 1 78 ? -11.590 -8.175 -4.832 1.00 90.69 78 CYS A N 1
ATOM 611 C CA . CYS A 1 78 ? -10.480 -8.355 -5.777 1.00 90.69 78 CYS A CA 1
ATOM 612 C C . CYS A 1 78 ? -9.360 -9.262 -5.252 1.00 90.69 78 CYS A C 1
ATOM 614 O O . CYS A 1 78 ? -8.365 -9.453 -5.943 1.00 90.69 78 CYS A O 1
ATOM 616 N N . GLY A 1 79 ? -9.473 -9.771 -4.022 1.00 88.31 79 GLY A N 1
ATOM 617 C CA . GLY A 1 79 ? -8.493 -10.668 -3.406 1.00 88.31 79 GLY A CA 1
ATOM 618 C C . GLY A 1 79 ? -7.167 -10.017 -3.001 1.00 88.31 79 GLY A C 1
ATOM 619 O O . GLY A 1 79 ? -6.379 -10.671 -2.321 1.00 88.31 79 GLY A O 1
ATOM 620 N N . LYS A 1 80 ? -6.920 -8.755 -3.386 1.00 89.50 80 LYS A N 1
ATOM 621 C CA . LYS A 1 80 ? -5.676 -8.026 -3.101 1.00 89.50 80 LYS A CA 1
ATOM 622 C C . LYS A 1 80 ? -5.538 -7.710 -1.614 1.00 89.50 80 LYS A C 1
ATOM 624 O O . LYS A 1 80 ? -6.521 -7.372 -0.946 1.00 89.50 80 LYS A O 1
ATOM 629 N N . TYR A 1 81 ? -4.300 -7.749 -1.142 1.00 90.94 81 TYR A N 1
ATOM 630 C CA . TYR A 1 81 ? -3.932 -7.301 0.191 1.00 90.94 81 TYR A CA 1
ATOM 631 C C . TYR A 1 81 ? -3.769 -5.779 0.228 1.00 90.94 81 TYR A C 1
ATOM 633 O O . TYR A 1 81 ? -3.353 -5.159 -0.753 1.00 90.94 81 TYR A O 1
ATOM 641 N N . PHE A 1 82 ? -4.121 -5.168 1.353 1.00 89.56 82 PHE A N 1
ATOM 642 C CA . PHE A 1 82 ? -3.940 -3.740 1.592 1.00 89.56 82 PHE A CA 1
ATOM 643 C C . PHE A 1 82 ? -3.804 -3.450 3.090 1.00 89.56 82 PHE A C 1
ATOM 645 O O . PHE A 1 82 ? -4.111 -4.297 3.928 1.00 89.56 82 PHE A O 1
ATOM 652 N N . VAL A 1 83 ? -3.325 -2.250 3.413 1.00 89.81 83 VAL A N 1
ATOM 653 C CA . VAL A 1 83 ? -3.195 -1.762 4.789 1.00 89.81 83 VAL A CA 1
ATOM 654 C C . VAL A 1 83 ? -4.288 -0.736 5.086 1.00 89.81 83 VAL A C 1
ATOM 656 O O . VAL A 1 83 ? -4.676 0.033 4.204 1.00 89.81 83 VAL A O 1
ATOM 659 N N . GLY A 1 84 ? -4.786 -0.730 6.318 1.00 88.06 84 GLY A N 1
ATOM 660 C CA . GLY A 1 84 ? -5.766 0.237 6.810 1.00 88.06 84 GLY A CA 1
ATOM 661 C C . GLY A 1 84 ? -5.606 0.479 8.309 1.00 88.06 84 GLY A C 1
ATOM 662 O O . GLY A 1 84 ? -4.844 -0.218 8.973 1.00 88.06 84 GLY A O 1
ATOM 663 N N . ASP A 1 85 ? -6.335 1.452 8.850 1.00 82.19 85 ASP A N 1
ATOM 664 C CA . ASP A 1 85 ? -6.298 1.835 10.271 1.00 82.19 85 ASP A CA 1
ATOM 665 C C . ASP A 1 85 ? -7.369 1.129 11.123 1.00 82.19 85 ASP A C 1
ATOM 667 O O . ASP A 1 85 ? -7.720 1.589 12.204 1.00 82.19 85 ASP A O 1
ATOM 671 N N . GLY A 1 86 ? -7.956 0.034 10.627 1.00 73.50 86 GLY A N 1
ATOM 672 C CA . GLY A 1 86 ? -9.028 -0.691 11.323 1.00 73.50 86 GLY A CA 1
ATOM 673 C C . GLY A 1 86 ? -10.408 -0.039 11.237 1.00 73.50 86 GLY A C 1
ATOM 674 O O . GLY A 1 86 ? -11.403 -0.750 11.296 1.00 73.50 86 GLY A O 1
ATOM 675 N N . LEU A 1 87 ? -10.477 1.277 11.038 1.00 69.00 87 LEU A N 1
ATOM 676 C CA . LEU A 1 87 ? -11.719 2.013 10.796 1.00 69.00 87 LEU A CA 1
ATOM 677 C C . LEU A 1 87 ? -12.023 2.112 9.293 1.00 69.00 87 LEU A C 1
ATOM 679 O O . LEU A 1 87 ? -13.183 2.117 8.884 1.00 69.00 87 LEU A O 1
ATOM 683 N N . ASN A 1 88 ? -10.980 2.152 8.457 1.00 66.69 88 ASN A N 1
ATOM 684 C CA . ASN A 1 88 ? -11.086 2.162 7.002 1.00 66.69 88 ASN A CA 1
ATOM 685 C C . ASN A 1 88 ? -10.722 0.803 6.393 1.00 66.69 88 ASN A C 1
ATOM 687 O O . ASN A 1 88 ? -9.615 0.589 5.902 1.00 66.69 88 ASN A O 1
ATOM 691 N N . GLU A 1 89 ? -11.701 -0.098 6.342 1.00 76.44 89 GLU A N 1
ATOM 692 C CA . GLU A 1 89 ? -11.578 -1.428 5.721 1.00 76.44 89 GLU A CA 1
ATOM 693 C C . GLU A 1 89 ? -11.862 -1.413 4.205 1.00 76.44 89 GLU A C 1
ATOM 695 O O . GLU A 1 89 ? -12.126 -2.448 3.591 1.00 76.44 89 GLU A O 1
ATOM 700 N N . LYS A 1 90 ? -11.851 -0.233 3.571 1.00 86.25 90 LYS A N 1
ATOM 701 C CA . LYS A 1 90 ? -12.095 -0.100 2.130 1.00 86.25 90 LYS A CA 1
ATOM 702 C C . LYS A 1 90 ? -10.805 -0.293 1.349 1.00 86.25 90 LYS A C 1
ATOM 704 O O . LYS A 1 90 ? -9.843 0.451 1.504 1.00 86.25 90 LYS A O 1
ATOM 709 N N . CYS A 1 91 ? -10.826 -1.253 0.435 1.00 87.31 91 CYS A N 1
ATOM 710 C CA . CYS A 1 91 ? -9.717 -1.561 -0.448 1.00 87.31 91 CYS A CA 1
ATOM 711 C C . CYS A 1 91 ? -9.373 -0.369 -1.350 1.00 87.31 91 CYS A C 1
ATOM 713 O O . CYS A 1 91 ? -10.183 0.036 -2.188 1.00 87.31 91 CYS A O 1
ATOM 715 N N . SER A 1 92 ? -8.134 0.117 -1.263 1.00 82.44 92 SER A N 1
ATOM 716 C CA . SER A 1 92 ? -7.630 1.240 -2.068 1.00 82.44 92 SER A CA 1
ATOM 717 C C . SER A 1 92 ? -7.631 0.989 -3.582 1.00 82.44 92 SER A C 1
ATOM 719 O O . SER A 1 92 ? -7.518 1.934 -4.353 1.00 82.44 92 SER A O 1
ATOM 721 N N . PHE A 1 93 ? -7.768 -0.268 -4.019 1.00 84.06 93 PHE A N 1
ATOM 722 C CA . PHE A 1 93 ? -7.739 -0.645 -5.436 1.00 84.06 93 PHE A CA 1
ATOM 723 C C . PHE A 1 93 ? -9.119 -0.695 -6.096 1.00 84.06 93 PHE A C 1
ATOM 725 O O . PHE A 1 93 ? -9.228 -0.471 -7.295 1.00 84.06 93 PHE A O 1
ATOM 732 N N . CYS A 1 94 ? -10.169 -1.051 -5.349 1.00 88.69 94 CYS A N 1
ATOM 733 C CA . CYS A 1 94 ? -11.498 -1.300 -5.930 1.00 88.69 94 CYS A CA 1
ATOM 734 C C . CYS A 1 94 ? -12.676 -0.803 -5.077 1.00 88.69 94 CYS A C 1
ATOM 736 O O . CYS A 1 94 ? -13.833 -1.019 -5.442 1.00 88.69 94 CYS A O 1
ATOM 738 N N . GLY A 1 95 ? -12.399 -0.202 -3.915 1.00 86.25 95 GLY A N 1
ATOM 739 C CA . GLY A 1 95 ? -13.399 0.305 -2.973 1.00 86.25 95 GLY A CA 1
ATOM 740 C C . GLY A 1 95 ? -14.191 -0.761 -2.208 1.00 86.25 95 GLY A C 1
ATOM 741 O O . GLY A 1 95 ? -15.026 -0.401 -1.383 1.00 86.25 95 GLY A O 1
ATOM 742 N N . GLY A 1 96 ? -13.959 -2.053 -2.469 1.00 88.75 96 GLY A N 1
ATOM 743 C CA . GLY A 1 96 ? -14.633 -3.152 -1.772 1.00 88.75 96 GLY A CA 1
ATOM 744 C C . GLY A 1 96 ? -14.153 -3.332 -0.330 1.00 88.75 96 GLY A C 1
ATOM 745 O O . GLY A 1 96 ? -13.043 -2.923 0.009 1.00 88.75 96 GLY A O 1
ATOM 746 N N . SER A 1 97 ? -14.964 -3.983 0.500 1.00 88.75 97 SER A N 1
ATOM 747 C CA . SER A 1 97 ? -14.619 -4.281 1.894 1.00 88.75 97 SER A CA 1
ATOM 748 C C . SER A 1 97 ? -13.496 -5.319 1.996 1.00 88.75 97 SER A C 1
ATOM 750 O O . SER A 1 97 ? -13.402 -6.243 1.175 1.00 88.75 97 SER A O 1
ATOM 752 N N . GLY A 1 98 ? -12.629 -5.159 2.990 1.00 87.12 98 GLY A N 1
ATOM 753 C CA . GLY A 1 98 ? -11.586 -6.116 3.336 1.00 87.12 98 GLY A CA 1
ATOM 754 C C . GLY A 1 98 ? -11.817 -6.780 4.680 1.00 87.12 98 GLY A C 1
ATOM 755 O O . GLY A 1 98 ? -12.484 -6.238 5.550 1.00 87.12 98 GLY A O 1
ATOM 756 N N . TRP A 1 99 ? -11.225 -7.958 4.829 1.00 86.69 99 TRP A N 1
ATOM 757 C CA . TRP A 1 99 ? -11.245 -8.748 6.053 1.00 86.69 99 TRP A CA 1
ATOM 758 C C . TRP A 1 99 ? -9.850 -8.752 6.651 1.00 86.69 99 TRP A C 1
ATOM 760 O O . TRP A 1 99 ? -8.877 -8.908 5.907 1.00 86.69 99 TRP A O 1
ATOM 770 N N . ARG A 1 100 ? -9.751 -8.585 7.970 1.00 85.06 100 ARG A N 1
ATOM 771 C CA . ARG A 1 100 ? -8.467 -8.581 8.678 1.00 85.06 100 ARG A CA 1
ATOM 772 C C . ARG A 1 100 ? -7.713 -9.900 8.437 1.00 85.06 100 ARG A C 1
ATOM 774 O O . ARG A 1 100 ? -8.341 -10.954 8.311 1.00 85.06 100 ARG A O 1
ATOM 781 N N . GLN A 1 101 ? -6.393 -9.822 8.295 1.00 82.25 101 GLN A N 1
ATOM 782 C CA . GLN A 1 101 ? -5.480 -10.949 8.058 1.00 82.25 101 GLN A CA 1
ATOM 783 C C . GLN A 1 101 ? -4.434 -11.055 9.159 1.00 82.25 101 GLN A C 1
ATOM 785 O O . GLN A 1 101 ? -4.125 -10.006 9.767 1.00 82.25 101 GLN A O 1
#

pLDDT: mean 86.96, std 5.14, range [66.69, 93.44]